Protein AF-A0A4Q7Z9G0-F1 (afdb_monomer_lite)

Structure (mmCIF, N/CA/C/O backbone):
data_AF-A0A4Q7Z9G0-F1
#
_entry.id   AF-A0A4Q7Z9G0-F1
#
loop_
_atom_site.group_PDB
_atom_site.id
_atom_site.type_symbol
_atom_site.label_atom_id
_atom_site.label_alt_id
_atom_site.label_comp_id
_atom_site.label_asym_id
_atom_site.label_entity_id
_atom_site.label_seq_id
_atom_site.pdbx_PDB_ins_code
_atom_site.Cartn_x
_atom_site.Cartn_y
_atom_site.Cartn_z
_atom_site.occupancy
_atom_site.B_iso_or_equiv
_atom_site.auth_seq_id
_atom_site.auth_comp_id
_atom_site.auth_asym_id
_atom_site.auth_atom_id
_atom_site.pdbx_PDB_model_num
ATOM 1 N N . MET A 1 1 ? 15.135 -2.124 -11.295 1.00 76.75 1 MET A N 1
ATOM 2 C CA . MET A 1 1 ? 15.107 -1.765 -9.863 1.00 76.75 1 MET A CA 1
ATOM 3 C C . MET A 1 1 ? 14.138 -0.614 -9.710 1.00 76.75 1 MET A C 1
ATOM 5 O O . MET A 1 1 ? 14.483 0.524 -10.004 1.00 76.75 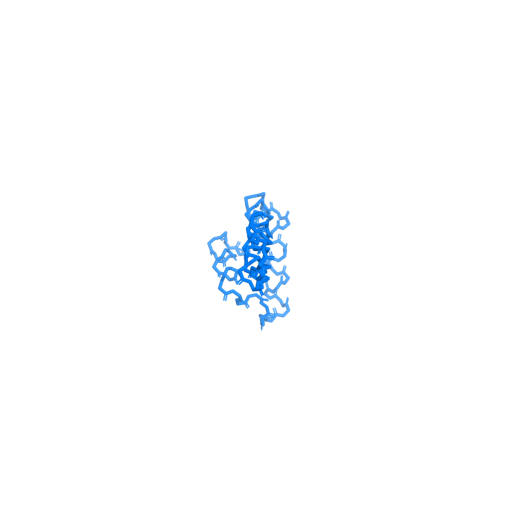1 MET A O 1
ATOM 9 N N . MET A 1 2 ? 12.916 -0.955 -9.318 1.00 92.19 2 MET A N 1
ATOM 10 C CA . MET A 1 2 ? 11.806 -0.048 -9.046 1.00 92.19 2 MET A CA 1
ATOM 11 C C . MET A 1 2 ? 12.213 1.153 -8.185 1.00 92.19 2 MET A C 1
ATOM 13 O O . MET A 1 2 ? 12.963 1.016 -7.210 1.00 92.19 2 MET A O 1
ATOM 17 N N . LYS A 1 3 ? 11.686 2.331 -8.528 1.00 97.19 3 LYS A N 1
ATOM 18 C CA . LYS A 1 3 ? 11.873 3.564 -7.752 1.00 97.19 3 LYS A CA 1
ATOM 19 C C . LYS A 1 3 ? 10.867 3.636 -6.603 1.00 97.19 3 LYS A C 1
ATOM 21 O O . LYS A 1 3 ? 9.743 3.159 -6.725 1.00 97.19 3 LYS A O 1
ATOM 26 N N . CYS A 1 4 ? 11.214 4.336 -5.518 1.00 97.88 4 CYS A N 1
ATOM 27 C CA . CYS A 1 4 ? 10.306 4.520 -4.374 1.00 97.88 4 CYS A CA 1
ATOM 28 C C . CYS A 1 4 ? 8.942 5.101 -4.786 1.00 97.88 4 CYS A C 1
ATOM 30 O O . CYS A 1 4 ? 7.912 4.649 -4.299 1.00 97.88 4 CYS A O 1
ATOM 32 N N . ARG A 1 5 ? 8.926 6.071 -5.714 1.00 97.75 5 ARG A N 1
ATOM 33 C CA . ARG A 1 5 ? 7.687 6.680 -6.229 1.00 97.75 5 ARG A CA 1
ATOM 34 C C . ARG A 1 5 ? 6.780 5.657 -6.916 1.00 97.75 5 ARG A C 1
ATOM 36 O O . ARG A 1 5 ? 5.578 5.672 -6.686 1.00 97.75 5 ARG A O 1
ATOM 43 N N . GLU A 1 6 ? 7.356 4.786 -7.743 1.00 97.19 6 GLU A N 1
ATOM 44 C CA . GLU A 1 6 ? 6.624 3.733 -8.458 1.00 97.19 6 GLU A CA 1
ATOM 45 C C . GLU A 1 6 ? 6.067 2.707 -7.471 1.00 97.19 6 GLU A C 1
ATOM 47 O O . GLU A 1 6 ? 4.888 2.378 -7.538 1.00 97.19 6 GLU A O 1
ATOM 52 N N . TYR A 1 7 ? 6.889 2.277 -6.508 1.00 97.56 7 TYR A N 1
ATOM 53 C CA . TYR A 1 7 ? 6.471 1.364 -5.447 1.00 97.56 7 TYR A CA 1
ATOM 54 C C . TYR A 1 7 ? 5.288 1.919 -4.648 1.00 97.56 7 TYR A C 1
ATOM 56 O O . TYR A 1 7 ? 4.277 1.238 -4.500 1.00 97.56 7 TYR A O 1
ATOM 64 N N . ILE A 1 8 ? 5.404 3.159 -4.153 1.00 97.06 8 ILE A N 1
ATOM 65 C CA . ILE A 1 8 ? 4.358 3.798 -3.345 1.00 97.06 8 ILE A CA 1
ATOM 66 C C . ILE A 1 8 ? 3.071 3.910 -4.15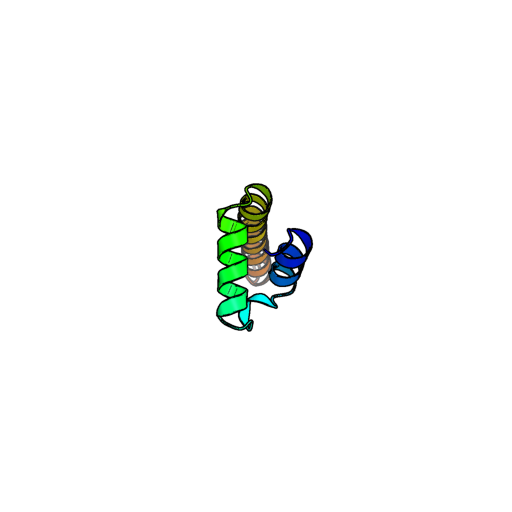6 1.00 97.06 8 ILE A C 1
ATOM 68 O O . ILE A 1 8 ? 2.022 3.513 -3.664 1.00 97.06 8 ILE A O 1
ATOM 72 N N . PHE A 1 9 ? 3.152 4.386 -5.401 1.00 96.62 9 PHE A N 1
ATOM 73 C CA . PHE A 1 9 ? 1.978 4.514 -6.256 1.00 96.62 9 PHE A CA 1
ATOM 74 C C . PHE A 1 9 ? 1.293 3.165 -6.500 1.00 96.62 9 PHE A C 1
ATOM 76 O O . PHE A 1 9 ? 0.083 3.058 -6.320 1.00 96.62 9 PHE A O 1
ATOM 83 N N . GLN A 1 10 ? 2.044 2.122 -6.866 1.00 95.88 10 GLN A N 1
ATOM 84 C CA . GLN A 1 10 ? 1.467 0.799 -7.127 1.00 95.88 10 GLN A CA 1
ATOM 85 C C . GLN A 1 10 ? 0.889 0.153 -5.860 1.00 95.88 10 GLN A C 1
ATOM 87 O O . GLN A 1 10 ? -0.102 -0.577 -5.937 1.00 95.88 10 GLN A O 1
ATOM 92 N N . LEU A 1 11 ? 1.497 0.412 -4.697 1.00 95.19 11 LEU A N 1
ATOM 93 C CA . LEU A 1 11 ? 1.004 -0.059 -3.406 1.00 95.19 11 LEU A CA 1
ATOM 94 C C . LEU A 1 11 ? -0.329 0.607 -3.048 1.00 95.19 11 LEU A C 1
ATOM 96 O O . LEU A 1 11 ? -1.318 -0.095 -2.849 1.00 95.19 11 LEU A O 1
ATOM 100 N N . THR A 1 12 ? -0.368 1.941 -2.996 1.00 94.94 12 THR A N 1
ATOM 101 C CA . THR A 1 12 ? -1.528 2.687 -2.479 1.00 94.94 12 THR A CA 1
ATOM 102 C C . THR A 1 12 ? -2.708 2.706 -3.446 1.00 94.94 12 THR A C 1
ATOM 104 O O . THR A 1 12 ? -3.854 2.763 -3.012 1.00 94.94 12 THR A O 1
ATOM 107 N N . SER A 1 13 ? -2.461 2.596 -4.754 1.00 94.62 13 SER A N 1
ATOM 108 C CA . SER A 1 13 ? -3.525 2.437 -5.759 1.00 94.62 13 SER A CA 1
ATOM 109 C C . SER A 1 13 ? -4.107 1.020 -5.820 1.00 94.62 13 SER A C 1
ATOM 111 O O . SER A 1 13 ? -5.062 0.783 -6.555 1.00 94.62 13 SER A O 1
ATOM 113 N N . GLY A 1 14 ? -3.525 0.056 -5.099 1.00 93.12 14 GLY A N 1
ATOM 114 C CA . GLY A 1 14 ? -3.939 -1.347 -5.142 1.00 93.12 14 GLY A CA 1
ATOM 115 C C . GLY A 1 14 ? -3.468 -2.122 -6.378 1.00 93.12 14 GLY A C 1
ATOM 116 O O . GLY A 1 14 ? -3.700 -3.328 -6.440 1.00 93.12 14 GLY A O 1
ATOM 117 N N . GLN A 1 15 ? -2.745 -1.494 -7.313 1.00 95.06 15 GLN A N 1
ATOM 118 C CA . GLN A 1 15 ? -2.251 -2.132 -8.544 1.00 95.06 15 GLN A CA 1
ATOM 119 C C . GLN A 1 15 ? -1.376 -3.367 -8.284 1.00 95.06 15 GLN A C 1
ATOM 121 O O . GLN A 1 15 ? -1.347 -4.282 -9.103 1.00 95.06 15 GLN A O 1
ATOM 126 N N . LEU A 1 16 ? -0.694 -3.445 -7.134 1.00 93.19 16 LEU A N 1
ATOM 127 C CA . LEU A 1 16 ? 0.096 -4.627 -6.765 1.00 93.19 16 LEU A CA 1
ATOM 128 C C . LEU A 1 16 ? -0.738 -5.895 -6.510 1.00 93.19 16 LEU A C 1
ATOM 130 O O . LEU A 1 16 ? -0.169 -6.989 -6.551 1.00 93.19 16 LEU A O 1
ATOM 134 N N . ARG A 1 17 ? -2.043 -5.786 -6.219 1.00 90.38 17 ARG A N 1
ATOM 135 C CA . ARG A 1 17 ? -2.896 -6.948 -5.903 1.00 90.38 17 ARG A CA 1
ATOM 136 C C . ARG A 1 17 ? -3.077 -7.847 -7.125 1.00 90.38 17 ARG A C 1
ATOM 138 O O . ARG A 1 17 ? -2.825 -9.050 -7.031 1.00 90.38 17 ARG A O 1
ATOM 145 N N . ASP A 1 18 ? -3.375 -7.226 -8.262 1.00 91.31 18 ASP A N 1
ATOM 146 C CA . ASP A 1 18 ? -3.652 -7.893 -9.541 1.00 91.31 18 ASP A CA 1
ATOM 147 C C . ASP A 1 18 ? -2.454 -7.859 -10.508 1.00 91.31 18 ASP A C 1
ATOM 149 O O . ASP A 1 18 ? -2.532 -8.313 -11.649 1.00 91.31 18 ASP A O 1
ATOM 153 N N . ALA A 1 19 ? -1.310 -7.340 -10.053 1.00 94.06 19 ALA A N 1
ATOM 154 C CA . ALA A 1 19 ? -0.086 -7.273 -10.839 1.00 94.06 19 ALA A CA 1
ATOM 155 C C . ALA A 1 19 ? 0.481 -8.666 -11.189 1.00 94.06 19 ALA A C 1
ATOM 157 O O . ALA A 1 19 ? 0.426 -9.597 -10.371 1.00 94.06 19 ALA A O 1
ATOM 158 N N . PRO A 1 20 ? 1.158 -8.802 -12.349 1.00 97.00 20 PRO A N 1
ATOM 159 C CA . PRO A 1 20 ? 1.920 -10.000 -12.687 1.00 97.00 20 PRO A CA 1
ATOM 160 C C . PRO A 1 20 ? 2.931 -10.386 -11.597 1.00 97.00 20 PRO A C 1
ATOM 162 O O . PRO A 1 20 ? 3.530 -9.527 -10.942 1.00 97.00 20 PRO A O 1
ATOM 165 N N . LYS A 1 21 ? 3.194 -11.693 -11.442 1.00 96.25 21 LYS A N 1
ATOM 166 C CA . LYS A 1 21 ? 4.107 -12.230 -10.409 1.00 96.25 21 LYS A CA 1
ATOM 167 C C . LYS A 1 21 ? 5.489 -11.567 -10.416 1.00 96.25 21 LYS A C 1
ATOM 169 O O . LYS A 1 21 ? 6.027 -11.292 -9.348 1.00 96.25 21 LYS A O 1
ATOM 174 N N . ALA A 1 22 ? 6.037 -11.285 -11.599 1.00 95.69 22 ALA A N 1
ATOM 175 C CA . ALA A 1 22 ? 7.334 -10.626 -11.744 1.00 95.69 22 ALA A CA 1
ATOM 176 C C . ALA A 1 22 ? 7.349 -9.225 -11.108 1.00 95.69 22 ALA A C 1
ATOM 178 O O . ALA A 1 22 ? 8.267 -8.896 -10.361 1.00 95.69 22 ALA A O 1
ATOM 179 N N . LEU A 1 23 ? 6.293 -8.436 -11.326 1.00 95.62 23 LEU A N 1
ATOM 180 C CA . LEU A 1 23 ? 6.172 -7.091 -10.765 1.00 95.62 23 LEU A CA 1
ATOM 181 C C . LEU A 1 23 ? 5.983 -7.132 -9.243 1.00 95.62 23 LEU A C 1
ATOM 183 O O . LEU A 1 23 ? 6.604 -6.364 -8.510 1.00 95.62 23 LEU A O 1
ATOM 187 N N . ARG A 1 24 ? 5.192 -8.091 -8.745 1.00 96.50 24 ARG A N 1
ATOM 188 C CA . ARG A 1 24 ? 5.036 -8.323 -7.300 1.00 96.50 24 ARG A CA 1
ATOM 189 C C . ARG A 1 24 ? 6.360 -8.703 -6.635 1.00 96.50 24 ARG A C 1
ATOM 191 O O . ARG A 1 24 ? 6.635 -8.245 -5.526 1.00 96.50 24 ARG A O 1
ATOM 198 N N . LEU A 1 25 ? 7.179 -9.516 -7.304 1.00 96.38 25 LEU A N 1
ATOM 199 C CA . LEU A 1 25 ? 8.504 -9.892 -6.817 1.00 96.38 25 LEU A CA 1
ATOM 200 C C . LEU A 1 25 ? 9.453 -8.688 -6.790 1.00 96.38 25 LEU A C 1
ATOM 202 O O . LEU A 1 25 ? 10.135 -8.482 -5.787 1.00 96.38 25 LEU A O 1
ATOM 206 N N . GLU A 1 26 ? 9.459 -7.862 -7.840 1.00 96.94 26 GLU A N 1
ATOM 207 C CA . GLU A 1 26 ? 10.265 -6.638 -7.864 1.00 96.94 26 GLU A CA 1
ATOM 208 C C . GLU A 1 26 ? 9.869 -5.681 -6.729 1.00 96.94 26 GLU A C 1
ATOM 210 O O . GLU A 1 26 ? 10.739 -5.194 -6.003 1.00 96.94 26 GLU A O 1
ATOM 215 N N . ALA A 1 27 ? 8.568 -5.466 -6.507 1.00 97.31 27 ALA A N 1
ATOM 216 C CA . ALA A 1 27 ? 8.068 -4.648 -5.403 1.00 97.31 27 ALA A CA 1
ATOM 217 C C . ALA A 1 27 ? 8.472 -5.217 -4.029 1.00 97.31 27 ALA A C 1
ATOM 219 O O . ALA A 1 27 ? 8.895 -4.473 -3.137 1.00 97.31 27 ALA A O 1
ATOM 220 N N . ALA A 1 28 ? 8.401 -6.542 -3.854 1.00 96.25 28 ALA A N 1
ATOM 221 C CA . ALA A 1 28 ? 8.836 -7.211 -2.629 1.00 96.25 28 ALA A CA 1
ATOM 222 C C . ALA A 1 28 ? 10.342 -7.032 -2.379 1.00 96.25 28 ALA A C 1
ATOM 224 O O . ALA A 1 28 ? 10.743 -6.724 -1.253 1.00 96.25 28 ALA A O 1
ATOM 225 N N . MET A 1 29 ? 11.162 -7.165 -3.426 1.00 97.56 29 MET A N 1
ATOM 226 C CA . MET A 1 29 ? 12.604 -6.932 -3.362 1.00 97.56 29 MET A CA 1
ATOM 227 C C . MET A 1 29 ? 12.913 -5.470 -3.022 1.00 97.56 29 MET A C 1
ATOM 229 O O . MET A 1 29 ? 13.710 -5.209 -2.122 1.00 97.56 29 MET A O 1
ATOM 233 N N . HIS A 1 30 ? 12.234 -4.511 -3.662 1.00 97.75 30 HIS A N 1
ATOM 234 C CA . HIS A 1 30 ? 12.388 -3.087 -3.361 1.00 97.75 30 HIS A CA 1
ATOM 235 C C . HIS A 1 30 ? 12.086 -2.787 -1.884 1.00 97.75 30 HIS A C 1
ATOM 237 O O . HIS A 1 30 ? 12.892 -2.159 -1.194 1.00 97.75 30 HIS A O 1
ATOM 243 N N . ARG A 1 31 ? 10.963 -3.297 -1.359 1.00 97.00 31 ARG A N 1
ATOM 244 C CA . ARG A 1 31 ? 10.600 -3.169 0.063 1.00 97.00 31 ARG A CA 1
ATOM 245 C C . ARG A 1 31 ? 11.640 -3.806 0.992 1.00 97.00 31 ARG A C 1
ATOM 247 O O . ARG A 1 31 ? 11.858 -3.317 2.103 1.00 97.00 31 ARG A O 1
ATOM 254 N N . MET A 1 32 ? 12.271 -4.901 0.568 1.00 97.31 32 MET A N 1
ATOM 255 C CA . MET A 1 32 ? 13.304 -5.576 1.350 1.00 97.31 32 MET A CA 1
ATOM 256 C C . MET A 1 32 ? 14.576 -4.732 1.459 1.00 97.31 32 MET A C 1
ATOM 258 O O . MET A 1 32 ? 15.148 -4.674 2.538 1.00 97.31 32 MET A O 1
ATOM 262 N N . ILE A 1 33 ? 15.006 -4.033 0.413 1.00 97.25 33 ILE A N 1
ATOM 263 C CA . ILE A 1 33 ? 16.273 -3.279 0.447 1.00 97.25 33 ILE A CA 1
ATOM 264 C C . ILE A 1 33 ? 16.103 -1.819 0.888 1.00 97.25 33 ILE A C 1
ATOM 266 O O . ILE A 1 33 ? 17.014 -1.229 1.465 1.00 97.25 33 ILE A O 1
ATOM 270 N N . CYS A 1 34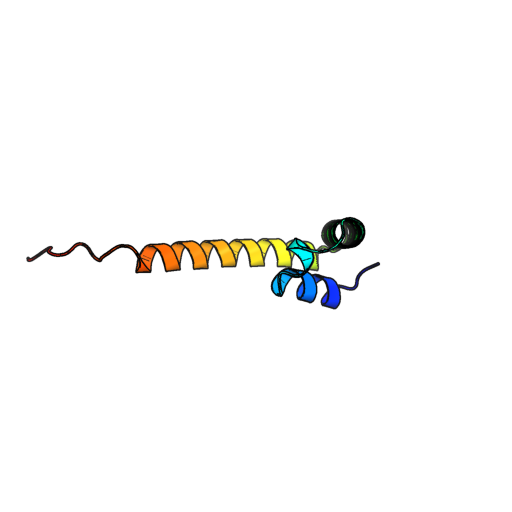 ? 14.934 -1.220 0.656 1.00 98.00 34 CYS A N 1
ATOM 271 C CA . CYS A 1 34 ? 14.694 0.191 0.938 1.00 98.00 34 CYS A CA 1
ATOM 272 C C . CYS A 1 34 ? 14.049 0.379 2.316 1.00 98.00 34 CYS A C 1
ATOM 274 O O . CYS A 1 34 ? 12.859 0.109 2.508 1.00 98.00 34 CYS A O 1
ATOM 276 N N . LYS A 1 35 ? 14.814 0.908 3.283 1.00 97.88 35 LYS A N 1
ATOM 277 C CA . LYS A 1 35 ? 14.319 1.169 4.649 1.00 97.88 35 LYS A CA 1
ATOM 278 C C . LYS A 1 35 ? 13.095 2.095 4.677 1.00 97.88 35 LYS A C 1
ATOM 280 O O . LYS A 1 35 ? 12.182 1.860 5.460 1.00 97.88 35 LYS A O 1
ATOM 285 N N . TYR A 1 36 ? 13.045 3.099 3.800 1.00 98.06 36 TYR A N 1
ATOM 286 C CA . TYR A 1 36 ? 11.951 4.072 3.752 1.00 98.06 36 TYR A CA 1
ATOM 287 C C . TYR A 1 36 ? 10.644 3.423 3.302 1.00 98.06 36 TYR A C 1
ATOM 289 O O . TYR A 1 36 ? 9.632 3.550 3.983 1.00 98.06 36 TYR A O 1
ATOM 297 N N . CYS A 1 37 ? 10.677 2.650 2.215 1.00 98.12 37 CYS A N 1
ATOM 298 C CA . CYS A 1 37 ? 9.498 1.950 1.707 1.00 98.12 37 CYS A CA 1
ATOM 299 C C . CYS A 1 37 ? 9.047 0.823 2.643 1.00 98.12 37 CYS A C 1
ATOM 301 O O . CYS A 1 37 ? 7.850 0.552 2.757 1.00 98.12 37 CYS A O 1
ATOM 303 N N . ARG A 1 38 ? 9.981 0.201 3.374 1.00 97.94 38 ARG A N 1
ATOM 304 C CA . ARG A 1 38 ? 9.650 -0.745 4.444 1.00 97.94 38 ARG A CA 1
ATOM 305 C C . ARG A 1 38 ? 8.870 -0.070 5.573 1.00 97.94 38 ARG A C 1
ATOM 307 O O . ARG A 1 38 ? 7.827 -0.588 5.964 1.00 97.94 38 ARG A O 1
ATOM 314 N N . THR A 1 39 ? 9.355 1.067 6.073 1.00 98.31 39 THR A N 1
ATOM 315 C CA . THR A 1 39 ? 8.667 1.845 7.114 1.00 98.31 39 THR A CA 1
ATOM 316 C C . THR A 1 39 ? 7.321 2.360 6.616 1.00 98.31 39 THR A C 1
ATOM 318 O O . THR A 1 39 ? 6.323 2.168 7.299 1.00 98.31 39 THR A O 1
ATOM 321 N N . PHE A 1 40 ? 7.267 2.906 5.398 1.00 97.56 40 PHE A N 1
ATOM 322 C CA . PHE A 1 40 ? 6.024 3.357 4.773 1.00 97.56 40 PHE A CA 1
ATOM 323 C C . PHE A 1 40 ? 4.970 2.246 4.759 1.00 97.56 40 PHE A C 1
ATOM 325 O O . PHE A 1 40 ? 3.887 2.431 5.292 1.00 97.56 40 PHE A O 1
ATOM 332 N N . THR A 1 41 ? 5.318 1.059 4.251 1.00 96.94 41 THR A N 1
ATOM 333 C CA . THR A 1 41 ? 4.376 -0.072 4.151 1.00 96.94 41 THR A CA 1
ATOM 334 C C . THR A 1 41 ? 3.857 -0.525 5.520 1.00 96.94 41 THR A C 1
ATOM 336 O O . THR A 1 41 ? 2.711 -0.944 5.641 1.00 96.94 41 THR A O 1
ATOM 339 N N . ARG A 1 42 ? 4.692 -0.463 6.567 1.00 97.44 42 ARG A N 1
ATOM 340 C CA . ARG A 1 42 ? 4.269 -0.786 7.941 1.00 97.44 42 ARG A CA 1
ATOM 341 C C . ARG A 1 42 ? 3.299 0.256 8.494 1.00 97.44 42 ARG A C 1
ATOM 343 O O . ARG A 1 42 ? 2.317 -0.118 9.132 1.00 97.44 42 ARG A O 1
ATOM 350 N N . ASN A 1 43 ? 3.572 1.535 8.251 1.00 97.25 43 ASN A N 1
ATOM 351 C CA . ASN A 1 43 ? 2.723 2.633 8.705 1.00 97.25 43 ASN A CA 1
ATOM 352 C C . ASN A 1 43 ? 1.374 2.618 7.980 1.00 97.25 43 ASN A C 1
ATOM 354 O O . ASN A 1 43 ? 0.342 2.699 8.632 1.00 97.25 43 ASN A O 1
ATOM 358 N N . ASP A 1 44 ? 1.391 2.427 6.664 1.00 95.50 44 ASP A N 1
ATOM 359 C CA . ASP A 1 44 ? 0.203 2.316 5.813 1.00 95.50 44 ASP A CA 1
ATOM 360 C C . ASP A 1 44 ? -0.724 1.187 6.298 1.00 95.50 44 ASP A C 1
ATOM 362 O O . ASP A 1 44 ? -1.878 1.423 6.643 1.00 95.50 44 ASP A O 1
ATOM 366 N N . ALA A 1 45 ? -0.171 -0.011 6.526 1.00 94.81 45 ALA A N 1
ATOM 367 C CA . ALA A 1 45 ? -0.920 -1.136 7.090 1.00 94.81 45 ALA A CA 1
ATOM 368 C C . ALA A 1 45 ? -1.437 -0.890 8.522 1.00 94.81 45 ALA A C 1
ATOM 370 O O . ALA A 1 45 ? -2.401 -1.522 8.955 1.00 94.81 45 ALA A O 1
ATOM 371 N N . THR A 1 46 ? -0.780 -0.019 9.291 1.00 97.56 46 THR A N 1
ATOM 372 C CA . THR A 1 46 ? -1.242 0.367 10.633 1.00 97.56 46 THR A CA 1
ATOM 373 C C . THR A 1 46 ? -2.425 1.324 10.532 1.00 97.56 46 THR A C 1
ATOM 375 O O . THR A 1 46 ? -3.419 1.132 11.228 1.00 97.56 46 THR A O 1
ATOM 378 N N . LEU A 1 47 ? -2.354 2.306 9.630 1.00 96.69 47 LEU A N 1
ATOM 379 C CA . LEU A 1 47 ? -3.449 3.236 9.357 1.00 96.69 47 LEU A CA 1
ATOM 380 C C . LEU A 1 47 ? -4.686 2.507 8.831 1.00 96.69 47 LEU A C 1
ATOM 382 O O . LEU A 1 47 ? -5.780 2.757 9.328 1.00 96.69 47 LEU A O 1
ATOM 386 N N . ASP A 1 48 ? -4.516 1.549 7.919 1.00 94.88 48 ASP A N 1
ATOM 387 C CA . ASP A 1 48 ? -5.619 0.725 7.414 1.00 94.88 48 ASP A CA 1
ATOM 388 C C . ASP A 1 48 ? -6.378 0.013 8.540 1.00 94.88 48 ASP A C 1
ATOM 390 O O . ASP A 1 48 ? -7.609 -0.015 8.538 1.00 94.88 48 ASP A O 1
ATOM 394 N N . LYS A 1 49 ? -5.663 -0.521 9.539 1.00 96.44 49 LYS A N 1
ATOM 395 C CA . LYS A 1 49 ? -6.279 -1.172 10.708 1.00 96.44 49 LYS A CA 1
ATOM 396 C C . LYS A 1 49 ? -7.036 -0.187 11.590 1.00 96.44 49 LYS A C 1
ATOM 398 O O . LYS A 1 49 ? -8.136 -0.500 12.031 1.00 96.44 49 LYS A O 1
ATOM 403 N N . VAL A 1 50 ? -6.464 0.992 11.841 1.00 96.81 50 VAL A N 1
ATOM 404 C CA . VAL A 1 50 ? -7.130 2.045 12.625 1.00 96.81 50 VAL A CA 1
ATOM 405 C C . VAL A 1 50 ? -8.420 2.482 11.932 1.00 96.81 50 VAL A C 1
ATOM 407 O O . VAL A 1 50 ? -9.467 2.572 12.568 1.00 96.81 50 VAL A O 1
ATOM 410 N N . LEU A 1 51 ? -8.367 2.693 10.615 1.00 96.19 51 LEU A N 1
ATOM 411 C CA . LEU A 1 51 ? -9.536 3.061 9.823 1.00 96.19 51 LEU A CA 1
ATOM 412 C C . LEU A 1 51 ? -10.578 1.940 9.774 1.00 96.19 51 LEU A C 1
ATOM 414 O O . LEU A 1 51 ? -11.770 2.231 9.819 1.00 96.19 51 LEU A O 1
ATOM 418 N N . ALA A 1 52 ? -10.157 0.676 9.693 1.00 95.50 52 ALA A N 1
ATOM 419 C CA . ALA A 1 52 ? -11.066 -0.465 9.759 1.00 95.50 52 ALA A CA 1
ATOM 420 C C . ALA A 1 52 ? -11.807 -0.517 11.104 1.00 95.50 52 ALA A C 1
ATOM 422 O O . ALA A 1 52 ? -13.034 -0.536 11.105 1.00 95.50 52 ALA A O 1
ATOM 423 N N . GLY A 1 53 ? -11.089 -0.414 12.228 1.00 95.69 53 GLY A N 1
ATOM 424 C CA . GLY A 1 53 ? -11.705 -0.397 13.559 1.00 95.69 53 GLY A CA 1
ATOM 425 C C . GLY A 1 53 ? -12.648 0.792 13.764 1.00 95.69 53 GLY A C 1
ATOM 426 O O . GLY A 1 53 ? -13.717 0.649 14.352 1.00 95.69 53 GLY A O 1
ATOM 427 N N . TYR A 1 54 ? -12.311 1.960 13.212 1.00 95.06 54 TYR A N 1
ATOM 428 C CA . TYR A 1 54 ? -13.220 3.104 13.238 1.00 95.06 54 TYR A CA 1
ATOM 429 C C . TYR A 1 54 ? -14.501 2.841 12.433 1.00 95.06 54 TYR A C 1
ATOM 431 O O . TYR A 1 54 ? -15.597 3.098 12.927 1.00 95.06 54 TYR A O 1
ATOM 439 N N . ARG A 1 55 ? -1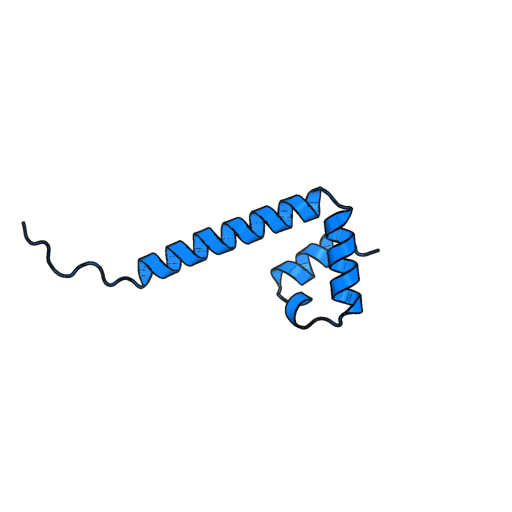4.399 2.268 11.226 1.00 94.69 55 ARG A N 1
ATOM 440 C CA . ARG A 1 55 ? -15.584 1.892 10.433 1.00 94.69 55 ARG A CA 1
ATOM 441 C C . ARG A 1 55 ? -16.456 0.872 11.157 1.00 94.69 55 ARG A C 1
ATOM 443 O O . ARG A 1 55 ? -17.670 1.014 11.128 1.00 94.69 55 ARG A O 1
ATOM 450 N N . GLU A 1 56 ? -15.851 -0.111 11.818 1.00 94.12 56 GLU A N 1
ATOM 451 C CA . GLU A 1 56 ? -16.577 -1.087 12.638 1.00 94.12 56 GLU A CA 1
ATOM 452 C C . GLU A 1 56 ? -17.325 -0.403 13.789 1.00 94.12 56 GLU A C 1
ATOM 454 O O . GLU A 1 56 ? -18.493 -0.708 14.016 1.00 94.12 56 GLU A O 1
ATOM 459 N N . SER A 1 57 ? 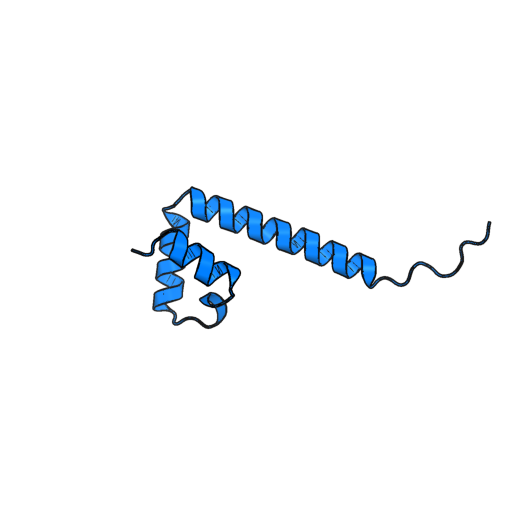-16.708 0.579 14.460 1.00 91.81 57 SER A N 1
ATOM 460 C CA . SER A 1 57 ? -17.373 1.339 15.530 1.00 91.81 57 SER A CA 1
ATOM 461 C C . SER A 1 57 ? -18.585 2.140 15.046 1.00 91.81 57 SER A C 1
ATOM 463 O O . SER A 1 57 ? -19.551 2.274 15.784 1.00 91.81 57 SER A O 1
ATOM 465 N N . LEU A 1 58 ? -18.570 2.616 13.794 1.00 92.00 58 LEU A N 1
ATOM 466 C CA . LEU A 1 58 ? -19.711 3.309 13.181 1.00 92.00 58 LEU A CA 1
ATOM 467 C C . LEU A 1 58 ? -20.846 2.359 12.771 1.00 92.00 58 LEU A C 1
ATOM 469 O O . LEU A 1 58 ? -21.954 2.811 12.500 1.00 92.00 58 LEU A O 1
ATOM 473 N N . GLN A 1 59 ? -20.563 1.061 12.642 1.00 86.44 59 GLN A N 1
ATOM 474 C CA . GLN A 1 59 ? -21.538 0.043 12.243 1.00 86.44 59 GLN A CA 1
ATOM 475 C C . GLN A 1 59 ? -22.164 -0.677 13.436 1.00 86.44 59 GLN A C 1
ATOM 477 O O . GLN A 1 59 ? -23.144 -1.400 13.259 1.00 86.44 59 GLN A O 1
ATOM 482 N N . GLN A 1 60 ? -21.613 -0.493 14.636 1.00 76.19 60 GLN A N 1
ATOM 483 C CA . GLN A 1 60 ? -22.291 -0.899 15.855 1.00 76.19 60 GLN A CA 1
ATOM 484 C C . GLN A 1 60 ? -23.462 0.066 16.052 1.00 76.19 60 GLN A C 1
ATOM 486 O O . GLN A 1 60 ? -23.217 1.264 16.198 1.00 76.19 60 GLN A O 1
ATOM 491 N N . PRO A 1 61 ? -24.723 -0.406 16.011 1.00 62.62 61 PRO A N 1
ATOM 492 C CA . PRO A 1 61 ? -25.825 0.433 16.437 1.00 62.62 61 PRO A CA 1
ATOM 493 C C . PRO A 1 61 ? -25.507 0.838 17.871 1.00 62.62 61 PRO A C 1
ATOM 495 O O . PRO A 1 61 ? -25.270 -0.026 18.715 1.00 62.62 61 PRO A O 1
ATOM 498 N N . GLU A 1 62 ? -25.421 2.142 18.120 1.00 61.75 62 GLU A N 1
ATOM 499 C CA . GLU A 1 62 ? -25.395 2.658 19.479 1.00 61.75 62 GLU A CA 1
ATOM 500 C C . GLU A 1 62 ? -26.463 1.927 20.288 1.00 61.75 62 GLU A C 1
ATOM 502 O O . GLU A 1 62 ? -27.619 1.882 19.861 1.00 61.75 62 GLU A O 1
ATOM 507 N N . ASP A 1 63 ? -26.053 1.293 21.394 1.00 56.38 63 ASP A N 1
ATOM 508 C CA . ASP A 1 63 ? -26.949 0.623 22.329 1.00 56.38 63 ASP A CA 1
ATOM 509 C C . ASP A 1 63 ? -28.151 1.535 22.577 1.00 56.38 63 ASP A C 1
ATOM 511 O O . ASP A 1 63 ? -28.084 2.556 23.272 1.00 56.38 63 ASP A O 1
ATOM 515 N N . ALA A 1 64 ? -29.255 1.174 21.932 1.00 52.25 64 ALA A N 1
ATOM 516 C CA . ALA A 1 64 ? -30.519 1.842 22.055 1.00 52.25 64 ALA A CA 1
ATOM 517 C C . ALA A 1 64 ? -30.985 1.645 23.497 1.00 52.25 64 ALA A C 1
ATOM 519 O O . ALA A 1 64 ? -31.490 0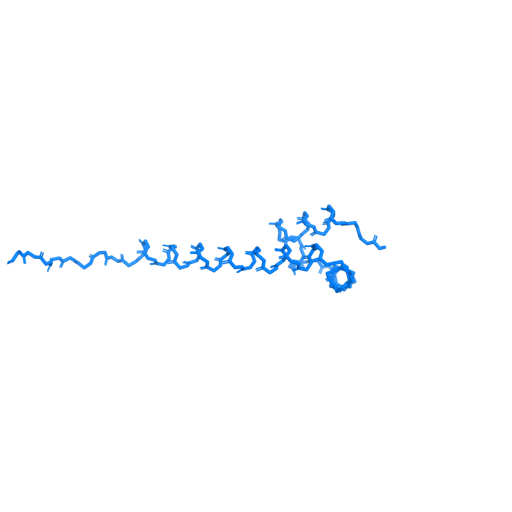.589 23.868 1.00 52.25 64 ALA A O 1
ATOM 520 N N . GLY A 1 65 ? -30.820 2.690 24.303 1.00 54.75 65 GLY A N 1
ATOM 521 C CA . GLY A 1 65 ? -31.501 2.822 25.582 1.00 54.75 65 GLY A CA 1
ATOM 522 C C . GLY A 1 65 ? -30.666 2.442 26.795 1.00 54.75 65 GLY A C 1
ATOM 523 O O . GLY A 1 65 ? -30.932 1.448 27.463 1.00 54.75 65 GLY A O 1
ATOM 524 N N . LYS A 1 66 ? -29.775 3.346 27.202 1.00 51.53 66 LYS A N 1
ATOM 525 C CA . LYS A 1 66 ? -29.563 3.588 28.631 1.00 51.53 66 LYS A CA 1
ATOM 526 C C . LYS A 1 66 ? -30.208 4.927 28.982 1.00 51.53 66 LYS A C 1
ATOM 528 O O . LYS A 1 66 ? -29.566 5.971 28.945 1.00 51.53 66 LYS A O 1
ATOM 533 N N . ASN A 1 67 ? -31.521 4.881 29.218 1.00 49.00 67 ASN A N 1
ATOM 534 C CA . ASN A 1 67 ? -32.220 5.936 29.953 1.00 49.00 67 ASN A CA 1
ATOM 535 C C . ASN A 1 67 ? -31.739 5.916 31.426 1.00 49.00 67 ASN A C 1
ATOM 537 O O . ASN A 1 67 ? -31.269 4.864 31.866 1.00 49.00 67 ASN A O 1
ATOM 541 N N . PRO A 1 68 ? -31.793 7.067 32.123 1.00 57.69 68 PRO A N 1
ATOM 542 C CA . PRO A 1 68 ? -30.961 7.404 33.285 1.00 57.69 68 PRO A CA 1
ATOM 543 C C . PRO A 1 68 ? -31.134 6.502 34.510 1.00 57.69 68 PRO A C 1
ATOM 545 O O . PRO A 1 68 ? -32.250 5.974 34.715 1.00 57.69 68 PRO A O 1
#

pLDDT: mean 90.54, std 13.37, range [49.0, 98.31]

Radius of gyration: 18.13 Å; chains: 1; bounding box: 48×20×46 Å

Secondary structure (DSSP, 8-state):
---HHHHHHHHHTSHHHHS-HHHHHHHHHHHHH-HHHHHHHHHHHHHHHHHHHHHHHHHS---S----

Foldseek 3Di:
DDDLVRLVCCVVVVVLVPDDPVVVVVSVVCCVVDPVNVVVVVVVVVVVVVVVVVVVVVVPPDPPDPDD

Organism: NCBI:txid1435465

Sequence (68 aa):
MMKCREYIFQLTSGQLRDAPKALRLEAAMHRMICKYCRTFTRNDATLDKVLAGYRESLQQPEDAGKNP